Protein AF-A0AA37PD79-F1 (afdb_monomer_lite)

Sequence (101 aa):
MSEQAVRPDGISIRRWENGERIGFTDLSESFVDLCGAPYYVAHRAHLHSALYQRAIDLGVTVHLDSKVSKYDPEIPCATLASGQSYTADLIVAADVPMIGV

Radius of gyration: 20.9 Å; chains: 1; bounding box: 41×35×50 Å

Structure (mmCIF, N/CA/C/O backbone):
data_AF-A0AA37PD79-F1
#
_entry.id   AF-A0AA37PD79-F1
#
loop_
_atom_site.group_PDB
_atom_site.id
_atom_site.type_symbol
_atom_site.label_atom_id
_atom_site.label_alt_id
_atom_site.label_comp_id
_atom_site.label_asym_id
_atom_site.label_entity_id
_atom_site.label_seq_id
_atom_site.pdbx_PDB_ins_code
_atom_site.Cartn_x
_atom_site.Cartn_y
_atom_site.Cartn_z
_atom_site.occupancy
_atom_site.B_iso_or_equiv
_atom_site.auth_seq_id
_atom_site.auth_comp_id
_atom_site.auth_asym_id
_atom_site.auth_atom_id
_atom_site.pdbx_PDB_model_num
ATOM 1 N N . MET A 1 1 ? -6.476 -7.415 -21.097 1.00 41.84 1 MET A N 1
ATOM 2 C CA . MET A 1 1 ? -5.729 -7.346 -19.817 1.00 41.84 1 MET A CA 1
ATOM 3 C C . MET A 1 1 ? -4.925 -6.035 -19.738 1.00 41.84 1 MET A C 1
ATOM 5 O O . MET A 1 1 ? -3.778 -6.038 -19.323 1.00 41.84 1 MET A O 1
ATOM 9 N N . SER A 1 2 ? -5.498 -4.901 -20.167 1.00 48.75 2 SER A N 1
ATOM 10 C CA . SER A 1 2 ? -4.693 -3.737 -20.581 1.00 48.75 2 SER A CA 1
ATOM 11 C C . SER A 1 2 ? -5.435 -2.401 -20.459 1.00 48.75 2 SER A C 1
ATOM 13 O O . SER A 1 2 ? -5.760 -1.784 -21.465 1.00 48.75 2 SER A O 1
ATOM 15 N N . GLU A 1 3 ? -5.674 -1.933 -19.237 1.00 60.41 3 GLU A N 1
ATOM 16 C CA . GLU A 1 3 ? -6.002 -0.506 -19.031 1.00 60.41 3 GLU A CA 1
ATOM 17 C C . GLU A 1 3 ? -5.381 0.100 -17.763 1.00 60.41 3 GLU A C 1
ATOM 19 O O . GLU A 1 3 ? -5.283 1.317 -17.651 1.00 60.41 3 GLU A O 1
ATOM 24 N N . GLN A 1 4 ? -4.908 -0.718 -16.810 1.00 76.06 4 GLN A N 1
ATOM 25 C CA . GLN A 1 4 ? -4.527 -0.220 -15.479 1.00 76.06 4 GLN A CA 1
ATOM 26 C C . GLN A 1 4 ? -3.063 -0.472 -15.077 1.00 76.06 4 GLN A C 1
ATOM 28 O O . GLN A 1 4 ? -2.573 0.208 -14.174 1.00 76.06 4 GLN A O 1
ATOM 33 N N . ALA A 1 5 ? -2.352 -1.384 -15.752 1.00 90.94 5 ALA A N 1
ATOM 34 C CA . ALA A 1 5 ? -0.937 -1.674 -15.513 1.00 90.94 5 ALA A CA 1
ATOM 35 C C . ALA A 1 5 ? -0.210 -2.085 -16.806 1.00 90.94 5 ALA A C 1
ATOM 37 O O . ALA A 1 5 ? -0.827 -2.618 -17.730 1.00 90.94 5 ALA A O 1
ATOM 38 N N . VAL A 1 6 ? 1.101 -1.852 -16.856 1.00 92.88 6 VAL A N 1
ATOM 39 C CA . VAL A 1 6 ? 1.995 -2.176 -17.975 1.00 92.88 6 VAL A CA 1
ATOM 40 C C . VAL A 1 6 ? 3.151 -3.024 -17.457 1.00 92.88 6 VAL A C 1
ATOM 42 O O . VAL A 1 6 ? 3.709 -2.729 -16.401 1.00 92.88 6 VAL A O 1
ATOM 45 N N . ARG A 1 7 ? 3.519 -4.070 -18.201 1.00 93.12 7 ARG A N 1
ATOM 46 C CA . ARG A 1 7 ? 4.741 -4.853 -17.974 1.00 93.12 7 ARG A CA 1
ATOM 47 C C . ARG A 1 7 ? 5.847 -4.288 -18.874 1.00 93.12 7 ARG A C 1
ATOM 49 O O . ARG A 1 7 ? 5.743 -4.466 -20.085 1.00 93.12 7 ARG A O 1
ATOM 56 N N . PRO A 1 8 ? 6.842 -3.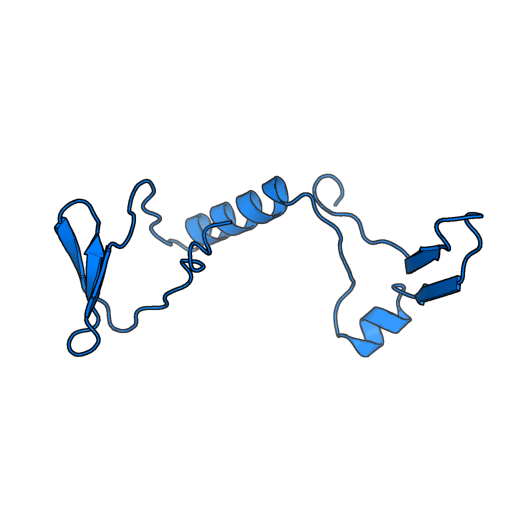564 -18.341 1.00 94.06 8 PRO A N 1
ATOM 57 C CA . PRO A 1 8 ? 7.980 -3.116 -19.134 1.00 94.06 8 PRO A CA 1
ATOM 58 C C . PRO A 1 8 ? 8.968 -4.263 -19.379 1.00 94.06 8 PRO A C 1
ATOM 60 O O . PRO A 1 8 ? 9.121 -5.141 -18.533 1.00 94.06 8 PRO A O 1
ATOM 63 N N . ASP A 1 9 ? 9.708 -4.191 -20.485 1.00 92.88 9 ASP A N 1
ATOM 64 C CA . ASP A 1 9 ? 10.794 -5.138 -20.784 1.00 92.88 9 ASP A CA 1
ATOM 65 C C . ASP A 1 9 ? 12.084 -4.825 -20.001 1.00 92.88 9 ASP A C 1
ATOM 67 O O . ASP A 1 9 ? 12.976 -5.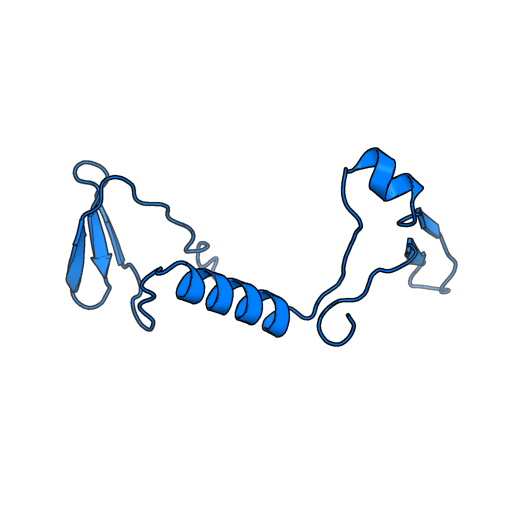660 -19.887 1.00 92.88 9 ASP A O 1
ATOM 71 N N . GLY A 1 10 ? 12.210 -3.614 -19.445 1.00 95.44 10 GLY A N 1
ATOM 72 C CA . GLY A 1 10 ? 13.370 -3.235 -18.645 1.00 95.44 10 GLY A CA 1
ATOM 73 C C . GLY A 1 10 ? 13.361 -1.795 -18.140 1.00 95.44 10 GLY A C 1
ATOM 74 O O . GLY A 1 10 ? 12.555 -0.965 -18.563 1.00 95.44 10 GLY A O 1
ATOM 75 N N . ILE A 1 11 ? 14.304 -1.484 -17.249 1.00 96.31 11 ILE A N 1
ATOM 76 C CA . ILE A 1 11 ? 14.554 -0.131 -16.734 1.00 96.31 11 ILE A CA 1
ATOM 77 C C . ILE A 1 11 ? 15.869 0.372 -17.326 1.00 96.31 11 ILE A C 1
ATOM 79 O O . ILE A 1 11 ? 16.929 -0.206 -17.099 1.00 96.31 11 ILE A O 1
ATOM 83 N N . SER A 1 12 ? 15.811 1.467 -18.087 1.00 96.75 12 SER A N 1
ATOM 84 C CA . SER A 1 12 ? 17.003 2.133 -18.627 1.00 96.75 12 SER A CA 1
ATOM 85 C C . SER A 1 12 ? 17.417 3.301 -17.741 1.00 96.75 12 SER A C 1
ATOM 87 O O . SER A 1 12 ? 16.652 4.247 -17.571 1.00 96.75 12 SER A O 1
ATOM 89 N N . ILE A 1 13 ? 18.657 3.280 -17.256 1.00 97.19 13 ILE A N 1
ATOM 90 C CA . ILE A 1 13 ? 19.265 4.411 -16.552 1.00 97.19 13 ILE A CA 1
ATOM 91 C C . ILE A 1 13 ? 20.065 5.216 -17.573 1.00 97.19 13 ILE A C 1
ATOM 93 O 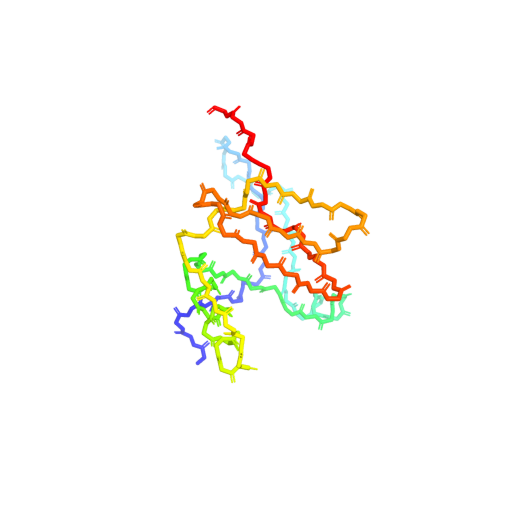O . ILE A 1 13 ? 20.935 4.680 -18.268 1.00 97.19 13 ILE A O 1
ATOM 97 N N . ARG A 1 14 ? 19.757 6.508 -17.684 1.00 97.88 14 ARG A N 1
ATOM 98 C CA . ARG A 1 14 ? 20.376 7.419 -18.652 1.00 97.88 14 ARG A CA 1
ATOM 99 C C . ARG A 1 14 ? 21.066 8.572 -17.939 1.00 97.88 14 ARG A C 1
ATOM 101 O O . ARG A 1 14 ? 20.549 9.091 -16.952 1.00 97.88 14 ARG A O 1
ATOM 108 N N . ARG A 1 15 ? 22.228 8.976 -18.448 1.00 97.88 15 ARG A N 1
ATOM 109 C CA . ARG A 1 15 ? 22.942 10.172 -17.999 1.00 97.88 15 ARG A CA 1
ATOM 110 C C . ARG A 1 15 ? 22.109 11.404 -18.344 1.00 97.88 15 ARG A C 1
ATOM 112 O O . ARG A 1 15 ? 21.703 11.569 -19.490 1.00 97.88 15 ARG A O 1
ATOM 119 N N . TR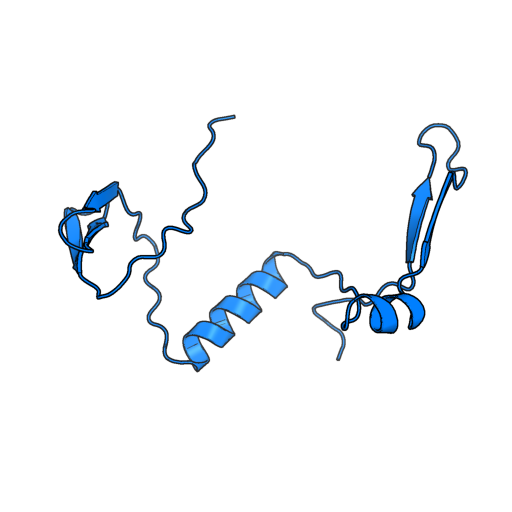P A 1 16 ? 21.869 12.266 -17.357 1.00 97.50 16 TRP A N 1
ATOM 120 C CA . TRP A 1 16 ? 21.022 13.451 -17.532 1.00 97.50 16 TRP A CA 1
ATOM 121 C C . TRP A 1 16 ? 21.602 14.449 -18.548 1.00 97.50 16 TRP A C 1
ATOM 123 O O . TRP A 1 16 ? 20.847 15.087 -19.269 1.00 97.50 16 TRP A O 1
ATOM 133 N N . GLU A 1 17 ? 22.933 14.548 -18.622 1.00 98.38 17 GLU A N 1
ATOM 134 C CA . GLU A 1 17 ? 23.644 15.525 -19.455 1.00 98.38 17 GLU A CA 1
ATOM 135 C C . GLU A 1 17 ? 23.518 15.243 -20.959 1.00 98.38 17 GLU A C 1
ATOM 137 O O . GLU A 1 17 ? 23.336 16.165 -21.746 1.00 98.38 17 GLU A O 1
ATOM 142 N N . ASN A 1 18 ? 23.613 13.975 -21.372 1.00 97.50 18 ASN A N 1
ATOM 143 C CA . ASN A 1 18 ? 23.719 13.602 -22.789 1.00 97.50 18 ASN A CA 1
ATOM 144 C C . ASN A 1 18 ? 22.755 12.476 -23.217 1.00 97.50 18 ASN A C 1
ATOM 146 O O . ASN A 1 18 ? 22.774 12.056 -24.371 1.00 97.50 18 ASN A O 1
ATOM 150 N N . GLY A 1 19 ? 21.925 11.955 -22.308 1.00 97.12 19 GLY A N 1
ATOM 151 C CA . GLY A 1 19 ? 20.969 10.876 -22.582 1.00 97.12 19 GLY A CA 1
ATOM 152 C C . GLY A 1 19 ? 21.590 9.490 -22.806 1.00 97.12 19 GLY A C 1
ATOM 153 O O . GLY A 1 19 ? 20.852 8.524 -23.054 1.00 97.12 19 GLY A O 1
ATOM 154 N N . GLU A 1 20 ? 22.917 9.369 -22.704 1.00 98.00 20 GLU A N 1
ATOM 155 C CA . GLU A 1 20 ? 23.648 8.115 -22.868 1.00 98.00 20 GLU A CA 1
ATOM 156 C C . GLU A 1 20 ? 23.164 7.086 -21.845 1.00 98.00 20 GLU A C 1
ATOM 158 O O . GLU A 1 20 ? 22.978 7.390 -20.663 1.00 98.00 20 GLU A O 1
ATOM 163 N N . ARG A 1 21 ? 22.935 5.849 -22.294 1.00 97.56 21 ARG A N 1
ATOM 164 C CA . ARG A 1 21 ? 22.518 4.770 -21.399 1.00 97.56 21 ARG A CA 1
ATOM 165 C C . ARG A 1 21 ? 23.720 4.307 -20.580 1.00 97.56 21 ARG A C 1
ATOM 167 O O . ARG A 1 21 ? 24.648 3.731 -21.130 1.00 97.56 21 ARG A O 1
ATOM 174 N N . ILE A 1 22 ? 23.647 4.509 -19.269 1.00 97.56 22 ILE A N 1
ATOM 175 C CA . ILE A 1 22 ? 24.695 4.139 -18.305 1.00 97.56 22 ILE A CA 1
ATOM 176 C C . ILE A 1 22 ? 24.345 2.881 -17.501 1.00 97.56 22 ILE A C 1
ATOM 178 O O . ILE A 1 22 ? 25.181 2.369 -16.766 1.00 97.56 22 ILE A O 1
ATOM 182 N N . GLY A 1 23 ? 23.120 2.369 -17.640 1.00 97.00 23 GLY A N 1
ATOM 183 C CA . GLY A 1 23 ? 22.690 1.124 -17.011 1.00 97.00 23 GLY A CA 1
ATOM 184 C C . GLY A 1 23 ? 21.401 0.582 -17.619 1.00 97.00 23 GLY A C 1
ATOM 185 O O . GLY A 1 23 ? 20.610 1.330 -18.206 1.00 97.00 23 GLY A O 1
ATOM 186 N N . PHE A 1 24 ? 21.200 -0.726 -17.488 1.00 95.88 24 PHE A N 1
ATOM 187 C CA . PHE A 1 24 ? 19.983 -1.403 -17.916 1.00 95.88 24 PHE A CA 1
ATOM 188 C C . PHE A 1 24 ? 19.674 -2.580 -16.991 1.00 95.88 24 PHE A C 1
ATOM 190 O O . PHE A 1 24 ? 20.539 -3.423 -16.764 1.00 95.88 24 PHE A O 1
ATOM 197 N N . THR A 1 25 ? 18.441 -2.632 -16.498 1.00 94.94 25 THR A N 1
ATOM 198 C CA . THR A 1 25 ? 17.889 -3.790 -15.791 1.00 94.94 25 THR A CA 1
ATOM 199 C C . THR A 1 25 ? 16.910 -4.491 -16.722 1.00 94.94 25 THR A C 1
ATOM 201 O O . THR A 1 25 ? 15.921 -3.877 -17.123 1.00 94.94 25 THR A O 1
ATOM 204 N N . ASP A 1 26 ? 17.186 -5.750 -17.056 1.00 94.81 26 ASP A N 1
ATOM 205 C CA . ASP A 1 26 ? 16.271 -6.620 -17.801 1.00 94.81 26 ASP A CA 1
ATOM 206 C C . ASP A 1 26 ? 15.116 -7.060 -16.884 1.00 94.81 26 ASP A C 1
ATOM 208 O O . ASP A 1 26 ? 15.357 -7.566 -15.789 1.00 94.81 26 ASP A O 1
ATOM 212 N N . LEU A 1 27 ? 13.874 -6.806 -17.307 1.00 95.56 27 LEU A N 1
ATOM 213 C CA . LEU A 1 27 ? 12.643 -7.168 -16.588 1.00 95.56 27 LEU A CA 1
ATOM 214 C C . LEU A 1 27 ? 11.805 -8.210 -17.353 1.00 95.56 27 LEU A C 1
ATOM 216 O O . LEU A 1 27 ? 10.620 -8.407 -17.057 1.00 95.56 27 LEU A O 1
ATOM 220 N N . SER A 1 28 ? 12.411 -8.868 -18.344 1.00 90.88 28 SER A N 1
ATOM 221 C CA . SER A 1 28 ? 11.805 -9.962 -19.101 1.00 90.88 28 SER A CA 1
ATOM 222 C C . SER A 1 28 ? 11.676 -11.242 -18.253 1.00 90.88 28 SER A C 1
ATOM 224 O O . SER A 1 28 ? 11.581 -11.194 -17.026 1.00 90.88 28 SER A O 1
ATOM 226 N N . GLU A 1 29 ? 11.605 -12.412 -18.885 1.00 92.38 29 GLU A N 1
ATOM 227 C CA . GLU A 1 29 ? 11.407 -13.690 -18.185 1.00 92.38 29 GLU A CA 1
ATOM 228 C C . GLU A 1 29 ? 12.532 -14.005 -17.187 1.00 92.38 29 GLU A C 1
ATOM 230 O O . GLU A 1 29 ? 12.262 -14.535 -16.113 1.00 92.38 29 GLU A O 1
ATOM 235 N N . SER A 1 30 ? 13.762 -13.554 -17.456 1.00 89.38 30 SER A N 1
ATOM 236 C CA . SER A 1 30 ? 14.902 -13.696 -16.537 1.00 89.38 30 SER A CA 1
ATOM 237 C C . SER A 1 30 ? 14.628 -13.099 -15.147 1.00 89.38 30 SER A C 1
ATOM 239 O O . SER A 1 30 ? 15.061 -13.640 -14.128 1.00 89.38 30 SER A O 1
ATOM 241 N N . PHE A 1 31 ? 13.870 -12.001 -15.090 1.00 93.00 31 PHE A N 1
ATOM 242 C CA . PHE A 1 31 ? 13.465 -11.366 -13.841 1.00 93.00 31 PHE A CA 1
ATOM 243 C C . PHE A 1 31 ? 12.354 -12.144 -13.132 1.00 93.00 31 PHE A C 1
ATOM 245 O O . PHE A 1 31 ? 12.346 -12.225 -11.905 1.00 93.00 31 PHE A O 1
ATOM 252 N N . VAL A 1 32 ? 11.428 -12.738 -13.888 1.00 94.25 32 VAL A N 1
ATOM 253 C CA . VAL A 1 32 ? 10.358 -13.576 -13.329 1.00 94.25 32 VAL A CA 1
ATOM 254 C C . VAL A 1 32 ? 10.950 -14.821 -12.680 1.00 94.25 32 VAL A C 1
ATOM 256 O O . VAL A 1 32 ? 10.583 -15.137 -11.552 1.00 94.25 32 VAL A O 1
ATOM 259 N N . ASP A 1 33 ? 11.908 -15.469 -13.341 1.00 94.75 33 ASP A N 1
ATOM 260 C CA . ASP A 1 33 ? 12.612 -16.636 -12.801 1.00 94.75 33 ASP A CA 1
ATOM 261 C C . ASP A 1 33 ? 13.344 -16.305 -11.490 1.00 94.75 33 ASP A C 1
ATOM 263 O O . ASP A 1 33 ? 13.382 -17.118 -10.566 1.00 94.75 33 ASP A O 1
ATOM 267 N N . LEU A 1 34 ? 13.891 -15.089 -11.384 1.00 93.94 34 LEU A N 1
ATOM 268 C CA . LEU A 1 34 ? 14.603 -14.618 -10.197 1.00 93.94 34 LEU A CA 1
ATOM 269 C C . LEU A 1 34 ? 13.665 -14.207 -9.049 1.00 93.94 34 LEU A C 1
ATOM 271 O O . LEU A 1 34 ? 13.945 -14.502 -7.887 1.00 93.94 34 LEU A O 1
ATOM 275 N N . CYS A 1 35 ? 12.590 -13.476 -9.349 1.00 93.38 35 CYS A N 1
ATOM 276 C CA . CYS A 1 35 ? 11.743 -12.817 -8.348 1.00 93.38 35 CYS A CA 1
ATOM 277 C C . CYS A 1 35 ? 10.398 -13.522 -8.108 1.00 93.38 35 CYS A C 1
ATOM 279 O O . CYS A 1 35 ? 9.644 -13.112 -7.226 1.00 93.38 35 CYS A O 1
ATOM 281 N N . GLY A 1 36 ? 10.077 -14.558 -8.884 1.00 95.75 36 GLY A N 1
ATOM 282 C CA . GLY A 1 36 ? 8.824 -15.314 -8.813 1.00 95.75 36 GLY A CA 1
ATOM 283 C C . GLY A 1 36 ? 7.602 -14.589 -9.387 1.00 95.75 36 GLY A C 1
ATOM 284 O O . GLY A 1 36 ? 6.501 -15.135 -9.359 1.00 95.75 36 GLY A O 1
ATOM 285 N N . ALA A 1 37 ? 7.767 -13.364 -9.892 1.00 94.50 37 ALA A N 1
ATOM 286 C CA . ALA A 1 37 ? 6.700 -12.569 -10.488 1.00 94.50 37 ALA A CA 1
ATOM 287 C C . ALA A 1 37 ? 7.261 -11.490 -11.435 1.00 94.50 37 ALA A C 1
ATOM 289 O O . ALA A 1 37 ? 8.375 -11.002 -11.228 1.00 94.50 37 ALA A O 1
ATOM 290 N N . PRO A 1 38 ? 6.492 -11.075 -12.457 1.00 94.31 38 PRO A N 1
ATOM 291 C CA . PRO A 1 38 ? 6.864 -9.967 -13.331 1.00 94.31 38 PRO A CA 1
ATOM 292 C C . PRO A 1 38 ? 6.793 -8.615 -12.617 1.00 94.31 38 PRO A C 1
ATOM 294 O O . PRO A 1 38 ? 5.997 -8.397 -11.701 1.00 94.31 38 PRO A O 1
ATOM 297 N N . TYR A 1 39 ? 7.584 -7.668 -13.114 1.00 94.69 39 TYR A N 1
ATOM 298 C CA . TYR A 1 39 ? 7.506 -6.276 -12.699 1.00 94.69 39 TYR A CA 1
ATOM 299 C C . TYR A 1 39 ? 6.383 -5.558 -13.459 1.00 94.69 39 TYR A C 1
ATOM 301 O O . TYR A 1 39 ? 6.330 -5.607 -14.688 1.00 94.69 39 TYR A O 1
ATOM 309 N N . TYR A 1 40 ? 5.512 -4.849 -12.741 1.00 93.88 40 TYR A N 1
ATOM 310 C CA . TYR A 1 40 ? 4.453 -4.028 -13.330 1.00 93.88 40 TYR A CA 1
ATOM 311 C C . TYR A 1 40 ? 4.575 -2.575 -12.889 1.00 93.88 40 TYR A C 1
ATOM 313 O O . TYR A 1 40 ? 4.842 -2.279 -11.726 1.00 93.88 40 TYR A O 1
ATOM 321 N N . VAL A 1 41 ? 4.290 -1.663 -13.814 1.00 94.62 41 VAL A N 1
ATOM 322 C CA . VAL A 1 41 ? 4.021 -0.258 -13.508 1.00 94.62 41 VAL A CA 1
ATOM 323 C C . VAL A 1 41 ? 2.525 -0.007 -13.619 1.00 94.62 41 VAL A C 1
ATOM 325 O O . VAL A 1 41 ? 1.882 -0.438 -14.573 1.00 94.62 41 VAL A O 1
ATOM 328 N N . ALA A 1 42 ? 1.955 0.686 -12.642 1.00 94.06 42 ALA A N 1
ATOM 329 C CA . ALA A 1 42 ? 0.537 1.022 -12.614 1.00 94.06 42 ALA A CA 1
ATOM 330 C C . ALA A 1 42 ? 0.354 2.468 -12.161 1.00 94.06 42 ALA A C 1
ATOM 332 O O . ALA A 1 42 ? 1.150 2.995 -11.379 1.00 94.06 42 ALA A O 1
ATOM 333 N N . HIS A 1 43 ? -0.720 3.111 -12.617 1.00 93.50 43 HIS A N 1
ATOM 334 C CA . HIS A 1 43 ? -1.087 4.413 -12.077 1.00 93.50 43 HIS A CA 1
ATOM 335 C C . HIS A 1 43 ? -1.531 4.245 -10.618 1.00 93.50 43 HIS A C 1
ATOM 337 O O . HIS A 1 43 ? -2.383 3.404 -10.320 1.00 93.50 43 HIS A O 1
ATOM 343 N N . ARG A 1 44 ? -0.991 5.066 -9.707 1.00 93.50 44 ARG A N 1
ATOM 344 C CA . ARG A 1 44 ? -1.249 4.942 -8.261 1.00 93.50 44 ARG A CA 1
ATOM 345 C C . ARG A 1 44 ? -2.742 4.926 -7.931 1.00 93.50 44 ARG A C 1
ATOM 347 O O . ARG A 1 44 ? -3.161 4.128 -7.101 1.00 93.50 44 ARG A O 1
ATOM 354 N N . ALA A 1 45 ? -3.540 5.776 -8.584 1.00 93.25 45 ALA A N 1
ATOM 355 C CA . ALA A 1 45 ? -4.982 5.828 -8.337 1.00 93.25 45 ALA A CA 1
ATOM 356 C C . ALA A 1 45 ? -5.684 4.517 -8.726 1.00 93.25 45 ALA A C 1
ATOM 358 O O . ALA A 1 45 ? -6.520 4.040 -7.970 1.00 93.25 45 ALA A O 1
ATOM 359 N N . HIS A 1 46 ? -5.302 3.894 -9.846 1.00 93.31 46 HIS A N 1
ATOM 360 C CA . HIS A 1 46 ? -5.906 2.631 -10.281 1.00 93.31 46 HIS A CA 1
ATOM 361 C C . HIS A 1 46 ? -5.519 1.477 -9.359 1.00 93.31 46 HIS A C 1
ATOM 363 O O . HIS A 1 46 ? -6.393 0.725 -8.937 1.00 93.31 46 HIS A O 1
ATOM 369 N N . LEU A 1 47 ? -4.238 1.378 -8.984 1.00 93.88 47 LEU A N 1
ATOM 370 C CA . LEU A 1 47 ? -3.788 0.362 -8.031 1.00 93.88 47 LEU A CA 1
ATOM 371 C C . LEU A 1 47 ? -4.517 0.505 -6.688 1.00 93.88 47 LEU A C 1
ATOM 373 O O . LEU A 1 47 ? -5.021 -0.475 -6.149 1.00 93.88 47 LEU A O 1
ATOM 377 N N . HIS A 1 48 ? -4.621 1.731 -6.176 1.00 94.62 48 HIS A N 1
ATOM 378 C CA . HIS A 1 48 ? -5.319 2.007 -4.925 1.00 94.62 48 HIS A CA 1
ATOM 379 C C . HIS A 1 48 ? -6.811 1.648 -5.000 1.00 94.62 48 HIS A C 1
ATOM 381 O O . HIS A 1 48 ? -7.325 0.979 -4.107 1.00 94.62 48 HIS A O 1
ATOM 387 N N . SER A 1 49 ? -7.506 2.039 -6.072 1.00 95.12 49 SER A N 1
ATOM 388 C CA . SER A 1 49 ? -8.918 1.695 -6.278 1.00 95.12 49 SER A CA 1
ATOM 389 C C . SER A 1 49 ? -9.143 0.189 -6.408 1.00 95.12 49 SER A C 1
ATOM 391 O O . SER A 1 49 ? -10.095 -0.324 -5.827 1.00 95.12 49 SER A O 1
ATOM 393 N N . ALA A 1 50 ? -8.265 -0.530 -7.112 1.00 94.81 50 ALA A N 1
ATOM 394 C CA . ALA A 1 50 ? -8.357 -1.982 -7.244 1.00 94.81 50 ALA A CA 1
ATOM 395 C C . ALA A 1 50 ? -8.179 -2.695 -5.892 1.00 94.81 50 ALA A C 1
ATOM 397 O O . ALA A 1 50 ? -8.939 -3.609 -5.575 1.00 94.81 50 ALA A O 1
ATOM 398 N N . LEU A 1 51 ? -7.221 -2.249 -5.070 1.00 96.00 51 LEU A N 1
ATOM 399 C CA . LEU A 1 51 ? -7.014 -2.781 -3.719 1.00 96.00 51 LEU A CA 1
ATOM 400 C C . LEU A 1 51 ? -8.201 -2.481 -2.795 1.00 96.00 51 LEU A C 1
ATOM 402 O O . LEU A 1 51 ? -8.659 -3.377 -2.090 1.00 96.00 51 LEU A O 1
ATOM 406 N N . TYR A 1 52 ? -8.726 -1.252 -2.833 1.00 97.00 52 TYR A N 1
ATOM 407 C CA . TYR A 1 52 ? -9.922 -0.873 -2.078 1.00 97.00 52 TYR A CA 1
ATOM 408 C C . TYR A 1 52 ? -11.120 -1.745 -2.463 1.00 97.00 52 TYR A C 1
ATOM 410 O O . TYR A 1 52 ? -11.729 -2.360 -1.591 1.00 97.00 52 TYR A O 1
ATOM 418 N N . GLN A 1 53 ? -11.413 -1.865 -3.762 1.00 97.44 53 GLN A N 1
ATOM 419 C CA . GLN A 1 53 ? -12.530 -2.678 -4.237 1.00 97.44 53 GLN A CA 1
ATOM 420 C C . GLN A 1 53 ? -12.372 -4.135 -3.803 1.00 97.44 53 GLN A C 1
ATOM 422 O O . GLN A 1 53 ? -13.311 -4.727 -3.280 1.00 97.44 53 GLN A O 1
ATOM 427 N N . ARG A 1 54 ? -11.161 -4.692 -3.925 1.00 97.62 54 ARG A N 1
ATOM 428 C CA . ARG A 1 54 ? -10.897 -6.066 -3.498 1.00 97.62 54 ARG A CA 1
ATOM 429 C C . ARG A 1 54 ? -11.128 -6.271 -1.999 1.00 97.62 54 ARG A C 1
ATOM 431 O O . ARG A 1 54 ? -11.610 -7.333 -1.617 1.00 97.62 54 ARG A O 1
ATOM 438 N N . ALA A 1 55 ? -10.797 -5.291 -1.159 1.00 98.06 55 ALA A N 1
ATOM 439 C CA . ALA A 1 55 ? -11.075 -5.355 0.273 1.00 98.06 55 ALA A CA 1
ATOM 440 C C . ALA A 1 55 ? -12.589 -5.374 0.552 1.00 98.06 55 ALA A C 1
ATOM 442 O O . ALA A 1 55 ? -13.052 -6.214 1.323 1.00 98.06 55 ALA A O 1
ATOM 443 N N . ILE A 1 56 ? -13.362 -4.518 -0.127 1.00 98.31 56 ILE A N 1
ATOM 444 C CA . ILE A 1 56 ? -14.830 -4.510 -0.029 1.00 98.31 56 ILE A CA 1
ATOM 445 C C . ILE A 1 56 ? -15.421 -5.853 -0.477 1.00 98.31 56 ILE A C 1
ATOM 447 O O . ILE A 1 56 ? -16.250 -6.418 0.233 1.00 98.31 56 ILE A O 1
ATOM 451 N N . ASP A 1 57 ? -14.952 -6.414 -1.595 1.00 98.12 57 ASP A N 1
ATOM 452 C CA . ASP A 1 57 ? -15.421 -7.709 -2.113 1.00 98.12 57 ASP A CA 1
ATOM 453 C C . ASP A 1 57 ? -15.143 -8.876 -1.146 1.00 98.12 57 ASP A C 1
ATOM 455 O O . ASP A 1 57 ? -15.834 -9.893 -1.173 1.00 98.12 57 ASP A O 1
ATOM 459 N N . LEU A 1 58 ? -14.120 -8.743 -0.297 1.00 98.38 58 LEU A N 1
ATOM 460 C CA . LEU A 1 58 ? -13.779 -9.697 0.762 1.00 98.38 58 LEU A CA 1
ATOM 461 C C . LEU A 1 58 ? -14.555 -9.452 2.070 1.00 98.38 58 LEU A C 1
ATOM 463 O O . LEU A 1 58 ? -14.352 -10.184 3.037 1.00 98.38 58 LEU A O 1
ATOM 467 N N . GLY A 1 59 ? -15.441 -8.453 2.109 1.00 98.19 59 GLY A N 1
ATOM 468 C CA . GLY A 1 59 ? -16.276 -8.128 3.267 1.00 98.19 59 GLY A CA 1
ATOM 469 C C . GLY A 1 59 ? -15.614 -7.209 4.297 1.00 98.19 59 GLY A C 1
ATOM 470 O O . GLY A 1 59 ? -16.098 -7.120 5.423 1.00 98.19 59 GLY A O 1
ATOM 471 N N . VAL A 1 60 ? -14.517 -6.530 3.947 1.00 98.19 60 VAL A N 1
ATOM 472 C CA . VAL A 1 60 ? -13.871 -5.561 4.844 1.00 98.19 60 VAL A CA 1
ATOM 473 C C . VAL A 1 60 ? -14.732 -4.302 4.963 1.00 98.19 60 VAL A C 1
ATOM 475 O O . VAL A 1 60 ? -15.063 -3.667 3.962 1.00 98.19 60 VAL A O 1
ATOM 478 N N . THR A 1 61 ? -15.038 -3.887 6.192 1.00 97.81 61 THR A N 1
ATOM 479 C CA . THR A 1 61 ? -15.689 -2.598 6.459 1.00 97.81 61 THR A CA 1
ATOM 480 C C . THR A 1 61 ? -14.656 -1.477 6.435 1.00 97.81 61 THR A C 1
ATOM 482 O O . THR A 1 61 ? -13.709 -1.483 7.219 1.00 97.81 61 THR A O 1
ATOM 485 N N . VAL A 1 62 ? -14.847 -0.490 5.557 1.00 97.00 62 VAL A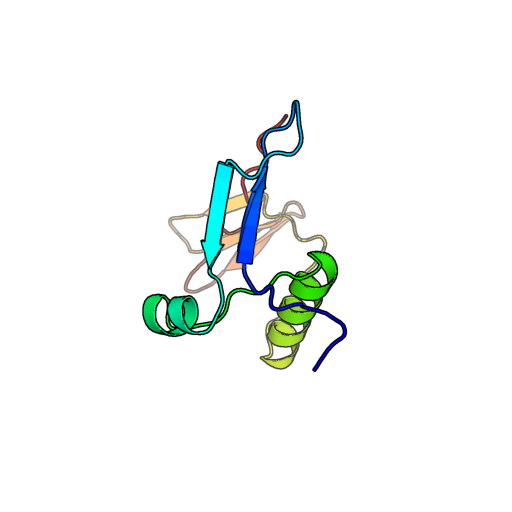 N 1
ATOM 486 C CA . VAL A 1 62 ? -13.953 0.671 5.447 1.00 97.00 62 VAL A CA 1
ATOM 487 C C . VAL A 1 62 ? -14.664 1.931 5.922 1.00 97.00 62 VAL A C 1
ATOM 489 O O . VAL A 1 62 ? -15.678 2.334 5.353 1.00 97.00 62 VAL A O 1
ATOM 492 N N . HIS A 1 63 ? -14.093 2.581 6.934 1.00 96.06 63 HIS A N 1
ATOM 493 C CA . HIS A 1 63 ? -14.561 3.865 7.445 1.00 96.06 63 HIS A CA 1
ATOM 494 C C . HIS A 1 63 ? -13.640 4.988 6.958 1.00 96.06 63 HIS A C 1
ATOM 496 O O . HIS A 1 63 ? -12.472 5.063 7.339 1.00 96.06 63 HIS A O 1
ATOM 502 N N . LEU A 1 64 ? -14.163 5.856 6.089 1.00 95.69 64 LEU A N 1
ATOM 503 C CA . LEU A 1 64 ? -13.487 7.091 5.683 1.00 95.69 64 LEU A CA 1
ATOM 504 C C . LEU A 1 64 ? -13.700 8.184 6.739 1.00 95.69 64 LEU A C 1
ATOM 506 O O . LEU A 1 64 ? -14.495 8.012 7.662 1.00 95.69 64 LEU A O 1
ATOM 510 N N . ASP A 1 65 ? -12.952 9.285 6.626 1.00 95.38 65 ASP A N 1
ATOM 511 C CA . ASP A 1 65 ? -13.001 10.413 7.575 1.00 95.38 65 ASP A CA 1
ATOM 512 C C . ASP A 1 65 ? -12.846 9.986 9.053 1.00 95.38 65 ASP A C 1
ATOM 514 O O . ASP A 1 65 ? -13.390 10.570 9.984 1.00 95.38 65 ASP A O 1
ATOM 518 N N . SER A 1 66 ? -12.096 8.904 9.273 1.00 95.94 66 SER A N 1
ATOM 519 C CA . SER A 1 66 ? -11.957 8.232 10.567 1.00 95.94 66 SER A CA 1
ATOM 520 C C . SER A 1 66 ? -10.506 8.270 11.028 1.00 95.94 66 SER A C 1
ATOM 522 O O . SER A 1 66 ? -9.848 7.244 11.185 1.00 95.94 66 SER A O 1
ATOM 524 N N . LYS A 1 67 ? -9.968 9.481 11.200 1.00 95.12 67 LYS A N 1
ATOM 525 C CA . LYS A 1 67 ? -8.581 9.675 11.641 1.00 95.12 67 LYS A CA 1
ATOM 526 C C . LYS A 1 67 ? -8.392 9.119 13.054 1.00 95.12 67 LYS A C 1
ATOM 528 O O . LYS A 1 67 ? -9.048 9.591 13.980 1.00 95.12 67 LYS A O 1
ATOM 533 N N . VAL A 1 68 ? -7.461 8.185 13.231 1.00 94.94 68 VAL A N 1
ATOM 534 C CA . VAL A 1 68 ? -7.052 7.704 14.558 1.00 94.94 68 VAL A CA 1
ATOM 535 C C . VAL A 1 68 ? -6.201 8.775 15.248 1.00 94.94 68 VAL A C 1
ATOM 537 O O . VAL A 1 68 ? -5.309 9.364 14.639 1.00 94.94 68 VAL A O 1
ATOM 540 N N . SER A 1 69 ? -6.514 9.075 16.507 1.00 95.00 69 SER A N 1
ATOM 541 C CA . SER A 1 69 ? -5.822 10.069 17.337 1.00 95.00 69 SER A CA 1
ATOM 542 C C . SER A 1 69 ? -4.971 9.433 18.437 1.00 95.00 69 SER A C 1
ATOM 544 O O . SER A 1 69 ? -3.992 10.037 18.875 1.00 95.00 69 SER A O 1
ATOM 546 N N . LYS A 1 70 ? -5.325 8.221 18.881 1.00 94.69 70 LYS A N 1
ATOM 547 C CA . LYS A 1 70 ? -4.612 7.486 19.929 1.00 94.69 70 LYS A CA 1
ATOM 548 C C . LYS A 1 70 ? -4.754 5.977 19.732 1.00 94.69 70 LYS A C 1
ATOM 550 O O . LYS A 1 70 ? -5.833 5.500 19.387 1.00 94.69 70 LYS A O 1
ATOM 555 N N . TYR A 1 71 ? -3.686 5.250 20.043 1.00 94.12 71 TYR A N 1
ATOM 556 C CA . TYR A 1 71 ? -3.686 3.801 20.235 1.00 94.12 71 TYR A CA 1
ATOM 557 C C . TYR A 1 71 ? -3.461 3.494 21.719 1.00 94.12 71 TYR A C 1
ATOM 559 O O . TYR A 1 71 ? -2.638 4.151 22.363 1.00 94.12 71 TYR A O 1
ATOM 567 N N . ASP A 1 72 ? -4.196 2.532 22.266 1.00 91.62 72 ASP A N 1
ATOM 568 C CA . ASP A 1 72 ? -3.962 1.999 23.607 1.00 91.62 72 ASP A CA 1
ATOM 569 C C . ASP A 1 72 ? -3.233 0.644 23.484 1.00 91.62 72 ASP A C 1
ATOM 571 O O . ASP A 1 72 ? -3.738 -0.254 22.810 1.00 91.62 72 ASP A O 1
ATOM 575 N N . PRO A 1 73 ? -2.009 0.502 24.024 1.00 83.38 73 PRO A N 1
ATOM 576 C CA . PRO A 1 73 ? -1.245 -0.740 23.913 1.00 83.38 73 PRO A CA 1
ATOM 577 C C . PRO A 1 73 ? -1.635 -1.790 24.963 1.00 83.38 73 PRO A C 1
ATOM 579 O O . PRO A 1 73 ? -1.349 -2.966 24.759 1.00 83.38 73 PRO A O 1
ATOM 582 N N . GLU A 1 74 ? -2.272 -1.389 26.069 1.00 89.88 74 GLU A N 1
ATOM 583 C CA . GLU A 1 74 ? -2.682 -2.307 27.142 1.00 89.88 74 GLU A CA 1
ATOM 584 C C . GLU A 1 74 ? -4.014 -2.985 26.805 1.00 89.88 74 GLU A C 1
ATOM 586 O O . GLU A 1 74 ? -4.253 -4.141 27.152 1.00 89.88 74 GLU A O 1
ATOM 591 N N . ILE A 1 75 ? -4.883 -2.263 26.098 1.00 89.25 75 ILE A N 1
ATOM 592 C CA . ILE A 1 75 ? -6.142 -2.773 25.561 1.00 89.25 75 ILE A CA 1
ATOM 593 C C . ILE A 1 75 ? -6.103 -2.503 24.061 1.00 89.25 75 ILE A C 1
ATOM 595 O O . ILE A 1 75 ? -6.103 -1.326 23.728 1.00 89.25 75 ILE A O 1
ATOM 599 N N . PRO A 1 76 ? -6.109 -3.510 23.161 1.00 90.69 76 PRO A N 1
ATOM 600 C CA . PRO A 1 76 ? -6.049 -3.307 21.709 1.00 90.69 76 PRO A CA 1
ATOM 601 C C . PRO A 1 76 ? -7.248 -2.490 21.197 1.00 90.69 76 PRO A C 1
ATOM 603 O O . PRO A 1 76 ? -8.272 -3.004 20.742 1.00 90.69 76 PRO A O 1
ATOM 606 N N . CYS A 1 77 ? -7.099 -1.172 21.312 1.00 95.44 77 CYS A N 1
ATOM 607 C CA . CYS A 1 77 ? -8.114 -0.157 21.124 1.00 95.44 77 CYS A CA 1
ATOM 608 C C . CYS A 1 77 ? -7.525 1.043 20.375 1.00 95.44 77 CYS A C 1
ATOM 610 O O . CYS A 1 77 ? -6.432 1.524 20.688 1.00 95.44 77 CYS A O 1
ATOM 612 N N . ALA A 1 78 ? -8.269 1.550 19.395 1.00 95.50 78 ALA A N 1
ATOM 613 C CA . ALA A 1 78 ? -7.966 2.790 18.694 1.00 95.50 78 ALA A CA 1
ATOM 614 C C . ALA A 1 78 ? -9.066 3.817 18.961 1.00 95.50 78 ALA A C 1
ATOM 616 O O . ALA A 1 78 ? -10.254 3.524 18.815 1.00 95.50 78 ALA A O 1
ATOM 617 N N . THR A 1 79 ? -8.669 5.039 19.305 1.00 96.44 79 THR A N 1
ATOM 618 C CA . THR A 1 79 ? -9.578 6.177 19.470 1.00 96.44 79 THR A CA 1
ATOM 619 C C . THR A 1 79 ? -9.455 7.104 18.272 1.00 96.44 79 THR A C 1
ATOM 621 O O . THR A 1 79 ? -8.355 7.505 17.893 1.00 96.44 79 THR A O 1
ATOM 624 N N . LEU A 1 80 ? -10.587 7.457 17.672 1.00 96.56 80 LEU A N 1
ATOM 625 C CA . LEU A 1 80 ? -10.679 8.402 16.568 1.00 96.56 80 LEU A CA 1
ATOM 626 C C . LEU A 1 80 ? -10.601 9.852 17.061 1.00 96.56 80 LEU A C 1
ATOM 628 O O . LEU A 1 80 ? -10.866 10.158 18.222 1.00 96.56 80 LEU A O 1
ATOM 632 N N . ALA A 1 81 ? -10.289 10.783 16.162 1.00 96.06 81 ALA A N 1
ATOM 633 C CA . ALA A 1 81 ? -10.328 12.220 16.434 1.00 96.06 81 ALA A CA 1
ATOM 634 C C . ALA A 1 81 ? -11.737 12.716 16.815 1.00 96.06 81 ALA A C 1
ATOM 636 O O . ALA A 1 81 ? -11.862 13.712 17.520 1.00 96.06 81 ALA A O 1
ATOM 637 N N . SER A 1 82 ? -12.787 11.999 16.403 1.00 96.06 82 SER A N 1
ATOM 638 C CA . SER A 1 82 ? -14.170 12.253 16.822 1.00 96.06 82 SER A CA 1
ATOM 639 C C . SER A 1 82 ? -14.462 11.863 18.278 1.00 96.06 82 SER A C 1
ATOM 641 O O . SER A 1 82 ? -15.516 12.218 18.795 1.00 96.06 82 SER A O 1
ATOM 643 N N . GLY A 1 83 ? -13.562 11.123 18.936 1.00 95.56 83 GLY A N 1
ATOM 644 C CA . GLY A 1 83 ? -13.752 10.558 20.275 1.00 95.56 83 GLY A CA 1
ATOM 645 C C . GLY A 1 83 ? -14.334 9.139 20.292 1.00 95.56 83 GLY A C 1
ATOM 646 O O . GLY A 1 83 ? -14.330 8.509 21.345 1.00 95.56 83 GLY A O 1
ATOM 647 N N . GLN A 1 84 ? -14.787 8.606 19.150 1.00 96.44 84 GLN A N 1
ATOM 648 C CA . GLN A 1 84 ? -15.231 7.211 19.038 1.00 96.44 84 GLN A CA 1
ATOM 649 C C . GLN A 1 84 ? -14.050 6.248 19.222 1.00 96.44 84 GLN A C 1
ATOM 651 O O . GLN A 1 84 ? -12.983 6.476 18.657 1.00 96.44 84 GLN A O 1
ATOM 656 N N . SER A 1 85 ? -14.260 5.139 19.931 1.00 95.75 85 SER A N 1
ATOM 657 C CA . SER A 1 85 ? -13.253 4.083 20.100 1.00 95.75 85 SER A CA 1
ATOM 658 C C . SER A 1 85 ? -13.685 2.763 19.460 1.00 95.75 85 SER A C 1
ATOM 660 O O . SER A 1 85 ? -14.878 2.455 19.399 1.00 95.75 85 SER A O 1
ATOM 662 N N . TYR A 1 86 ? -12.698 1.991 19.006 1.00 95.38 86 TYR A N 1
ATOM 663 C CA . TYR A 1 86 ? -12.844 0.644 18.455 1.00 95.38 86 TYR A CA 1
ATOM 664 C C . TYR A 1 86 ? -11.888 -0.305 19.165 1.00 95.38 86 TYR A C 1
ATOM 666 O O . TYR A 1 86 ? -10.707 0.008 19.274 1.00 95.38 86 TYR A O 1
ATOM 674 N N . THR A 1 87 ? -12.379 -1.469 19.587 1.00 95.44 87 THR A N 1
ATOM 675 C CA . THR A 1 87 ? -11.568 -2.555 20.157 1.00 95.44 87 THR A CA 1
ATOM 676 C C . THR A 1 87 ? -11.483 -3.724 19.183 1.00 95.44 87 THR A C 1
ATOM 678 O O . THR A 1 87 ? -12.466 -4.021 18.503 1.00 95.44 87 THR A O 1
ATOM 681 N N . ALA A 1 88 ? -10.342 -4.405 19.141 1.00 94.00 88 ALA A N 1
ATOM 682 C CA . ALA A 1 88 ? -10.104 -5.562 18.281 1.00 94.00 88 ALA A CA 1
ATOM 683 C C . ALA A 1 88 ? -9.135 -6.548 18.946 1.00 94.00 88 ALA A C 1
ATOM 685 O O . ALA A 1 88 ? -8.490 -6.206 19.928 1.00 94.00 88 ALA A O 1
ATOM 686 N N . ASP A 1 89 ? -8.982 -7.750 18.390 1.00 95.12 89 ASP A N 1
ATOM 687 C CA . ASP A 1 89 ? -7.968 -8.706 18.865 1.00 95.12 89 ASP A CA 1
ATOM 688 C C . ASP A 1 89 ? -6.539 -8.270 18.493 1.00 95.12 89 ASP A C 1
ATOM 690 O O . ASP A 1 89 ? -5.579 -8.546 19.210 1.00 95.12 89 ASP A O 1
ATOM 694 N N . LEU A 1 90 ? -6.397 -7.574 17.360 1.00 93.00 90 LEU A N 1
ATOM 695 C CA . LEU A 1 90 ? -5.140 -7.030 16.856 1.00 93.00 90 LEU A CA 1
ATOM 696 C C . LEU A 1 90 ? -5.400 -5.708 16.134 1.00 93.00 90 LEU A C 1
ATOM 698 O O . LEU A 1 90 ? -6.328 -5.600 15.331 1.00 93.00 90 LEU A O 1
ATOM 702 N N . ILE A 1 91 ? -4.530 -4.727 16.365 1.00 93.62 91 ILE A N 1
ATOM 703 C CA . ILE A 1 91 ? -4.515 -3.463 15.629 1.00 93.62 91 ILE A CA 1
ATOM 704 C C . ILE A 1 91 ? -3.228 -3.376 14.814 1.00 93.62 91 ILE A C 1
ATOM 706 O O . ILE A 1 91 ? -2.131 -3.533 15.345 1.00 93.62 91 ILE A O 1
ATOM 710 N N . VAL A 1 92 ? -3.371 -3.083 13.520 1.00 93.50 92 VAL A N 1
ATOM 711 C CA . VAL A 1 92 ? -2.254 -2.803 12.611 1.00 93.50 92 VAL A CA 1
ATOM 712 C C . VAL A 1 92 ? -2.272 -1.315 12.270 1.00 93.50 92 VAL A C 1
ATOM 714 O O . VAL A 1 92 ? -3.126 -0.857 11.512 1.00 93.50 92 VAL A O 1
ATOM 717 N N . ALA A 1 93 ? -1.331 -0.553 12.829 1.00 91.69 93 ALA A N 1
ATOM 718 C CA . ALA A 1 93 ? -1.155 0.859 12.501 1.00 91.69 93 ALA A CA 1
ATOM 719 C C . ALA A 1 93 ? -0.392 0.998 11.171 1.00 91.69 93 ALA A C 1
ATOM 721 O O . ALA A 1 93 ? 0.818 0.787 11.105 1.00 91.69 93 ALA A O 1
ATOM 722 N N . ALA A 1 94 ? -1.121 1.321 10.100 1.00 92.50 94 ALA A N 1
ATOM 723 C CA . ALA A 1 94 ? -0.591 1.546 8.750 1.00 92.50 94 ALA A CA 1
ATOM 724 C C . ALA A 1 94 ? -0.850 2.988 8.266 1.00 92.50 94 ALA A C 1
ATOM 726 O O . ALA A 1 94 ? -1.010 3.242 7.074 1.00 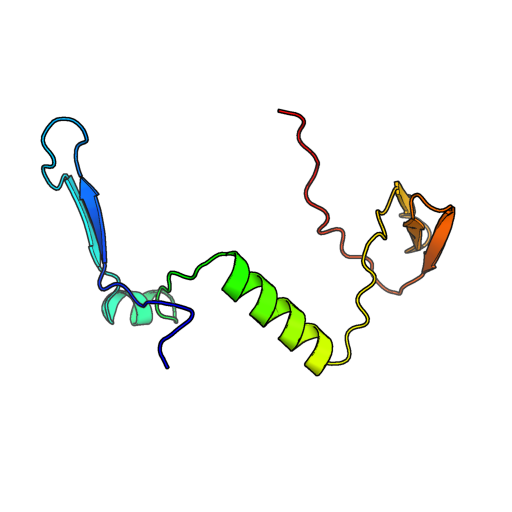92.50 94 ALA A O 1
ATOM 727 N N . ASP A 1 95 ? -0.934 3.935 9.199 1.00 88.56 95 ASP A N 1
ATOM 728 C CA . ASP A 1 95 ? -1.394 5.309 8.985 1.00 88.56 95 ASP A CA 1
ATOM 729 C C . ASP A 1 95 ? -0.350 6.248 8.366 1.00 88.56 95 ASP A C 1
ATOM 731 O O . ASP A 1 95 ? -0.717 7.362 8.012 1.00 88.56 95 ASP A O 1
ATOM 735 N N . VAL A 1 96 ? 0.886 5.769 8.147 1.00 75.62 96 VAL A N 1
ATOM 736 C CA . VAL A 1 96 ? 2.078 6.506 7.678 1.00 75.62 96 VAL A CA 1
ATOM 737 C C . VAL A 1 96 ? 2.292 7.793 8.490 1.00 75.62 96 VAL A C 1
ATOM 739 O O . VAL A 1 96 ? 1.496 8.726 8.408 1.00 75.62 96 VAL A O 1
ATOM 742 N N . PRO A 1 97 ? 3.387 7.927 9.256 1.00 64.75 97 PRO A N 1
ATOM 743 C CA . PRO A 1 97 ? 3.591 9.130 10.048 1.00 64.75 97 PRO A CA 1
ATOM 744 C C . PRO A 1 97 ? 3.568 10.367 9.146 1.00 64.75 97 PRO A C 1
ATOM 746 O O . PRO A 1 97 ? 4.237 10.416 8.111 1.00 64.75 97 PRO A O 1
ATOM 749 N N . MET A 1 98 ? 2.791 11.373 9.550 1.00 52.31 98 MET A N 1
ATOM 750 C CA . MET A 1 98 ? 2.822 12.691 8.931 1.00 52.31 98 MET A CA 1
ATOM 751 C C . MET A 1 98 ? 4.174 13.322 9.283 1.00 52.31 98 MET A C 1
ATOM 753 O O . MET A 1 98 ? 4.319 14.005 10.294 1.00 52.31 98 MET A O 1
ATOM 757 N N . ILE A 1 99 ? 5.199 13.029 8.487 1.00 48.81 99 ILE A N 1
ATOM 758 C CA . ILE A 1 99 ? 6.455 13.771 8.520 1.00 48.81 99 ILE A CA 1
ATOM 759 C C . ILE A 1 99 ? 6.127 15.129 7.907 1.00 48.81 99 ILE A C 1
ATOM 761 O O . ILE A 1 99 ? 5.892 15.225 6.704 1.00 48.81 99 ILE A O 1
ATOM 765 N N . GLY A 1 100 ? 5.997 16.147 8.758 1.00 47.06 100 GLY A N 1
ATOM 766 C CA . GLY A 1 100 ? 5.839 17.526 8.318 1.00 47.06 100 GLY A CA 1
ATOM 767 C C . GLY A 1 100 ? 7.060 17.920 7.497 1.00 47.06 100 GLY A C 1
ATOM 768 O O . GLY A 1 100 ? 8.160 18.013 8.042 1.00 47.06 100 GLY A O 1
ATOM 769 N N . VAL A 1 101 ? 6.854 18.093 6.196 1.00 38.72 101 VAL A N 1
ATOM 770 C CA . VAL A 1 101 ? 7.782 18.764 5.282 1.00 38.72 101 VAL A CA 1
ATOM 771 C C . VAL A 1 101 ? 7.162 20.096 4.905 1.00 38.72 101 VAL A C 1
ATOM 773 O O . VAL A 1 101 ? 5.935 20.098 4.649 1.00 38.72 101 VAL A O 1
#

pLDDT: mean 90.97, std 12.66, range [38.72, 98.38]

InterPro domains:
  IPR036188 FAD/NAD(P)-binding domain superfamily [G3DSA:3.50.50.60] (1-96)
  IPR036188 FAD/NAD(P)-binding domain superfamily [SSF51905] (4-95)
  IPR050493 FAD-dependent Monooxygenases in Biosynthesis and Metabolism [PTHR13789] (3-95)

Foldseek 3Di:
DDDFKDQDQWDFDADPPPRHTPDIDGQPVVVCVVPVDGDMDGDPVSVVVVVVVVCVVVVHDDDPPFAFDDADPVFRKTATPVRDMDGDPDDDPPPPDPPPD

Organism: NCBI:txid700344

Secondary structure (DSSP, 8-state):
--SSEE--SEEEEE-TTT--EEEEEE-SHHHHHHHSS---EE-HHHHHHHHHHHHHHTT----SS--EEEEETTTTEEEETTS-EEE-S-----S------